Protein AF-A0A9P9GZ30-F1 (afdb_monomer_lite)

Structure (mmCIF, N/CA/C/O backbone):
data_AF-A0A9P9GZ30-F1
#
_entry.id   AF-A0A9P9GZ30-F1
#
loop_
_atom_site.group_PDB
_atom_site.id
_atom_site.type_symbol
_atom_site.label_atom_id
_atom_site.label_alt_id
_atom_site.label_comp_id
_atom_site.label_asym_id
_atom_site.label_entity_id
_atom_site.label_seq_id
_atom_site.pdbx_PDB_ins_code
_atom_site.Cartn_x
_atom_site.Cartn_y
_atom_site.Cartn_z
_atom_site.occupancy
_atom_site.B_iso_or_equiv
_atom_site.auth_seq_id
_atom_site.auth_comp_id
_atom_site.auth_asym_id
_atom_site.auth_atom_id
_atom_site.pdbx_PDB_model_num
ATOM 1 N N . MET A 1 1 ? 11.697 1.232 4.725 1.00 67.31 1 MET A N 1
ATOM 2 C CA . MET A 1 1 ? 11.042 0.374 5.735 1.00 67.31 1 MET A CA 1
ATOM 3 C C . MET A 1 1 ? 9.555 0.436 5.457 1.00 67.31 1 MET A C 1
ATOM 5 O O . MET A 1 1 ? 9.107 1.515 5.098 1.00 67.31 1 MET A O 1
ATOM 9 N N . VAL A 1 2 ? 8.865 -0.697 5.519 1.00 72.12 2 VAL A N 1
ATOM 10 C CA . VAL A 1 2 ? 7.406 -0.825 5.415 1.00 72.12 2 VAL A CA 1
ATOM 11 C C . VAL A 1 2 ? 6.981 -1.711 6.578 1.00 72.12 2 VAL A C 1
ATOM 13 O O . VAL A 1 2 ? 7.709 -2.663 6.868 1.00 72.12 2 VAL A O 1
ATOM 16 N N . ASP A 1 3 ? 5.887 -1.383 7.259 1.00 83.50 3 ASP A N 1
ATOM 17 C CA . ASP A 1 3 ? 5.441 -2.178 8.408 1.00 83.50 3 ASP A CA 1
ATOM 18 C C . ASP A 1 3 ? 4.735 -3.442 7.920 1.00 83.50 3 ASP A C 1
ATOM 20 O O . ASP A 1 3 ? 5.185 -4.555 8.191 1.00 83.50 3 ASP A O 1
ATOM 24 N N . TYR A 1 4 ? 3.671 -3.269 7.131 1.00 88.38 4 TYR A N 1
ATOM 25 C CA . TYR A 1 4 ? 2.949 -4.369 6.501 1.00 88.38 4 TYR A CA 1
ATOM 26 C C . TYR A 1 4 ? 2.600 -4.032 5.050 1.00 88.38 4 TYR A C 1
ATOM 28 O O . TYR A 1 4 ? 2.375 -2.876 4.687 1.00 88.38 4 TYR A O 1
ATOM 36 N N . ALA A 1 5 ? 2.548 -5.066 4.216 1.00 90.00 5 ALA A N 1
ATOM 37 C CA . ALA A 1 5 ? 2.146 -4.971 2.822 1.00 90.00 5 ALA A CA 1
ATOM 38 C C . ALA A 1 5 ? 1.338 -6.211 2.430 1.00 90.00 5 ALA A C 1
ATOM 40 O O . ALA A 1 5 ? 1.686 -7.325 2.826 1.00 90.00 5 ALA A O 1
ATOM 41 N N . LEU A 1 6 ? 0.279 -6.019 1.641 1.00 91.88 6 LEU A N 1
ATOM 42 C CA . LEU A 1 6 ? -0.331 -7.103 0.869 1.00 91.88 6 LEU A CA 1
ATOM 43 C C . LEU A 1 6 ? 0.265 -7.048 -0.532 1.00 91.88 6 LEU A C 1
ATOM 45 O O . LEU A 1 6 ? 0.257 -5.988 -1.160 1.00 91.88 6 LEU A O 1
ATOM 49 N N . LEU A 1 7 ? 0.821 -8.161 -0.992 1.00 92.00 7 LEU A N 1
ATOM 50 C CA . LEU A 1 7 ? 1.548 -8.237 -2.254 1.00 92.00 7 LEU A CA 1
ATOM 51 C C . LEU A 1 7 ? 0.630 -8.769 -3.345 1.00 92.00 7 LEU A C 1
ATOM 53 O O . LEU A 1 7 ? -0.178 -9.665 -3.099 1.00 92.00 7 LEU A O 1
ATOM 57 N N . LEU A 1 8 ? 0.747 -8.195 -4.539 1.00 89.50 8 LEU A N 1
ATOM 58 C CA . LEU A 1 8 ? 0.092 -8.734 -5.721 1.00 89.50 8 LEU A CA 1
ATOM 59 C C . LEU A 1 8 ? 0.819 -10.012 -6.125 1.00 89.50 8 LEU A C 1
ATOM 61 O O . LEU A 1 8 ? 2.050 -10.034 -6.172 1.00 89.50 8 LEU A O 1
ATOM 65 N N . GLN A 1 9 ? 0.059 -11.055 -6.445 1.00 88.06 9 GLN A N 1
ATOM 66 C CA . GLN A 1 9 ? 0.608 -12.306 -6.949 1.00 88.06 9 GLN A CA 1
ATOM 67 C C . GLN A 1 9 ? 0.495 -12.319 -8.480 1.00 88.06 9 GLN A C 1
ATOM 69 O O . GLN A 1 9 ? -0.557 -12.683 -9.007 1.00 88.06 9 GLN A O 1
ATOM 74 N N . PRO A 1 10 ? 1.542 -11.903 -9.218 1.00 88.56 10 PRO A N 1
ATOM 75 C CA . PRO A 1 10 ? 1.483 -11.867 -10.670 1.00 88.56 10 PRO A CA 1
ATOM 76 C C . PRO A 1 10 ? 1.374 -13.278 -11.255 1.00 88.56 10 PRO A C 1
ATOM 78 O O . PRO A 1 10 ? 1.928 -14.243 -10.718 1.00 88.56 10 PRO A O 1
ATOM 81 N N . ASP A 1 11 ? 0.714 -13.388 -12.408 1.00 92.38 11 ASP A N 1
ATOM 82 C CA . ASP A 1 11 ? 0.849 -14.579 -13.240 1.00 92.38 11 ASP A CA 1
ATOM 83 C C . ASP A 1 11 ? 2.294 -14.739 -13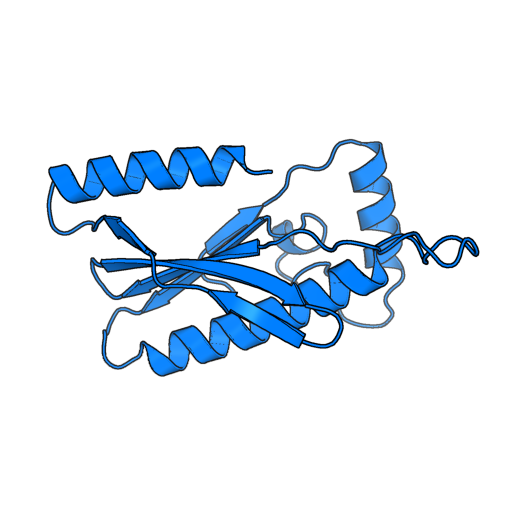.747 1.00 92.38 11 ASP A C 1
ATOM 85 O O . ASP A 1 11 ? 3.161 -13.878 -13.565 1.00 92.38 11 ASP A O 1
ATOM 89 N N . ARG A 1 12 ? 2.575 -15.876 -14.387 1.00 94.06 12 ARG A N 1
ATOM 90 C CA . ARG A 1 12 ? 3.932 -16.217 -14.822 1.00 94.06 12 ARG A CA 1
ATOM 91 C C . ARG A 1 12 ? 4.527 -15.183 -15.782 1.00 94.06 12 ARG A C 1
ATOM 93 O O . ARG A 1 12 ? 5.710 -14.866 -15.661 1.00 94.06 12 ARG A O 1
ATOM 100 N N . ASP A 1 13 ? 3.739 -14.683 -16.725 1.00 94.12 13 ASP A N 1
ATOM 101 C CA . ASP A 1 13 ? 4.236 -13.784 -17.766 1.00 94.12 13 ASP A CA 1
ATOM 102 C C . ASP A 1 13 ? 4.502 -12.393 -17.182 1.00 94.12 13 ASP A C 1
ATOM 104 O O . ASP A 1 13 ? 5.548 -11.784 -17.443 1.00 94.12 13 ASP A O 1
ATOM 108 N N . LEU A 1 14 ? 3.604 -11.919 -16.316 1.00 90.75 14 LEU A N 1
ATOM 109 C CA . LEU A 1 14 ? 3.779 -10.679 -15.575 1.00 90.75 14 LEU A CA 1
ATOM 110 C C . LEU A 1 14 ? 4.974 -10.760 -14.615 1.00 90.75 14 LEU A C 1
ATOM 112 O O . LEU A 1 14 ? 5.767 -9.820 -14.563 1.00 90.75 14 LEU A O 1
ATOM 116 N N . ALA A 1 15 ? 5.165 -11.887 -13.925 1.00 93.81 15 ALA A N 1
ATOM 117 C CA . ALA A 1 15 ? 6.305 -12.107 -13.034 1.00 93.81 15 ALA A CA 1
ATOM 118 C C . ALA A 1 15 ? 7.645 -12.018 -13.784 1.00 93.81 15 ALA A C 1
ATOM 120 O O . ALA A 1 15 ? 8.572 -11.356 -13.317 1.00 93.81 15 ALA A O 1
ATOM 121 N N . ILE A 1 16 ? 7.739 -12.620 -14.977 1.00 95.31 16 ILE A N 1
ATOM 122 C CA . ILE A 1 16 ? 8.939 -12.532 -15.828 1.00 95.31 16 ILE A CA 1
ATOM 123 C C . ILE A 1 16 ? 9.194 -11.081 -16.252 1.00 95.31 16 ILE A C 1
ATOM 125 O O . ILE A 1 16 ? 10.332 -10.610 -16.200 1.00 95.31 16 ILE A O 1
ATOM 129 N N . ARG A 1 17 ? 8.146 -10.344 -16.645 1.00 94.81 17 ARG A N 1
ATOM 130 C CA . ARG A 1 17 ? 8.278 -8.921 -16.996 1.00 94.81 17 ARG A CA 1
ATOM 131 C C . ARG A 1 17 ? 8.759 -8.082 -15.815 1.00 94.81 17 ARG A C 1
ATOM 133 O O . ARG A 1 17 ? 9.627 -7.233 -16.010 1.00 94.81 17 ARG A O 1
ATOM 140 N N . ILE A 1 18 ? 8.217 -8.311 -14.618 1.00 94.00 18 ILE A N 1
ATOM 141 C CA . ILE A 1 18 ? 8.631 -7.600 -13.403 1.00 94.00 18 ILE A CA 1
ATOM 142 C C . ILE A 1 18 ? 10.092 -7.912 -13.079 1.00 94.00 18 ILE A C 1
ATOM 144 O O . ILE A 1 18 ? 10.855 -6.980 -12.842 1.00 94.00 18 ILE A O 1
ATOM 148 N N . ALA A 1 19 ? 10.505 -9.181 -13.134 1.00 94.88 19 ALA A N 1
ATOM 149 C CA . ALA A 1 19 ? 11.896 -9.572 -12.909 1.00 94.88 19 ALA A CA 1
ATOM 150 C C . ALA A 1 19 ? 12.852 -8.855 -13.871 1.00 94.88 19 ALA A C 1
ATOM 152 O O . ALA A 1 19 ? 13.753 -8.153 -13.422 1.00 94.88 19 ALA A O 1
ATOM 153 N N . ASN A 1 20 ? 12.583 -8.913 -15.180 1.00 95.31 20 ASN A N 1
ATOM 154 C CA . ASN A 1 20 ? 13.404 -8.231 -16.186 1.00 95.31 20 ASN A CA 1
ATOM 155 C C . ASN A 1 20 ? 13.482 -6.713 -15.955 1.00 95.31 20 ASN A C 1
ATOM 157 O O . ASN A 1 20 ? 14.544 -6.112 -16.114 1.00 95.31 20 ASN A O 1
ATOM 161 N N . PHE A 1 21 ? 12.365 -6.086 -15.575 1.00 94.44 21 PHE A N 1
ATOM 162 C CA . PHE A 1 21 ? 12.324 -4.661 -15.248 1.00 94.44 21 PHE A CA 1
ATOM 163 C C . PHE A 1 21 ? 13.168 -4.331 -14.011 1.00 94.44 21 PHE A C 1
ATOM 165 O O . PHE A 1 21 ? 13.949 -3.382 -14.033 1.00 94.44 21 PHE A O 1
ATOM 172 N N . VAL A 1 22 ? 13.023 -5.113 -12.938 1.00 94.94 22 VAL A N 1
ATOM 173 C CA . VAL A 1 22 ? 13.731 -4.908 -11.667 1.00 94.94 22 VAL A CA 1
ATOM 174 C C . VAL A 1 22 ? 15.235 -5.165 -11.810 1.00 94.94 22 VAL A C 1
ATOM 176 O O . VAL A 1 22 ? 16.041 -4.397 -11.279 1.00 94.94 22 VAL A O 1
ATOM 179 N N . ASP A 1 23 ? 15.621 -6.197 -12.556 1.00 95.19 23 ASP A N 1
ATOM 180 C CA . ASP A 1 23 ? 17.021 -6.561 -12.791 1.00 95.19 23 ASP A CA 1
ATOM 181 C C . ASP A 1 23 ? 17.759 -5.566 -13.693 1.00 95.19 23 ASP A C 1
ATOM 183 O O . ASP A 1 23 ? 18.984 -5.455 -13.612 1.00 95.19 23 ASP A O 1
ATOM 187 N N . GLY A 1 24 ? 17.023 -4.803 -14.507 1.00 93.25 24 GLY A N 1
ATOM 188 C CA . GLY A 1 24 ? 17.567 -3.760 -15.376 1.00 93.25 24 GLY A CA 1
ATOM 189 C C . GLY A 1 24 ? 18.016 -2.482 -14.658 1.00 93.25 24 GLY A C 1
ATOM 190 O O . GLY A 1 24 ? 18.550 -1.587 -15.309 1.00 93.25 24 GLY A O 1
ATOM 191 N N . PHE A 1 25 ? 17.804 -2.350 -13.343 1.00 90.19 25 PHE A N 1
ATOM 192 C CA . PHE A 1 25 ? 18.259 -1.177 -12.592 1.00 90.19 25 PHE A CA 1
ATOM 193 C C . PHE A 1 25 ? 19.726 -1.295 -12.151 1.00 90.19 25 PHE A C 1
ATOM 195 O O . PHE A 1 25 ? 20.116 -2.252 -11.480 1.00 90.19 25 PHE A O 1
ATOM 202 N N . ASP A 1 26 ? 20.500 -0.236 -12.413 1.00 88.38 26 ASP A N 1
ATOM 203 C CA . ASP A 1 26 ? 21.851 -0.043 -11.856 1.00 88.38 26 ASP A CA 1
ATOM 204 C C . ASP A 1 26 ? 21.830 0.282 -10.348 1.00 88.38 26 ASP A C 1
ATOM 206 O O . ASP A 1 26 ? 22.811 0.083 -9.634 1.00 88.38 26 ASP A O 1
ATOM 210 N N . GLY A 1 27 ? 20.701 0.812 -9.864 1.00 85.81 27 GLY A N 1
ATOM 211 C CA . GLY A 1 27 ? 20.457 1.159 -8.464 1.00 85.81 27 GLY A CA 1
ATOM 212 C C . GLY A 1 27 ? 19.731 0.056 -7.679 1.00 85.81 27 GLY A C 1
ATOM 213 O O . GLY A 1 27 ? 19.858 -1.127 -7.992 1.00 85.81 27 GLY A O 1
ATOM 214 N N . PRO A 1 28 ? 18.936 0.414 -6.650 1.00 87.44 28 PRO A N 1
ATOM 215 C CA . PRO A 1 28 ? 18.158 -0.559 -5.889 1.00 87.44 28 PRO A CA 1
ATOM 216 C C . PRO A 1 28 ? 17.232 -1.381 -6.795 1.00 87.44 28 PRO A C 1
ATOM 218 O O . PRO A 1 28 ? 16.308 -0.837 -7.415 1.00 87.44 28 PRO A O 1
ATOM 221 N N . ARG A 1 29 ? 17.480 -2.695 -6.830 1.00 93.44 29 ARG A N 1
ATOM 222 C CA . ARG A 1 29 ? 16.694 -3.696 -7.560 1.00 93.44 29 ARG A CA 1
ATOM 223 C C . ARG A 1 29 ? 15.466 -4.086 -6.754 1.00 93.44 29 ARG A C 1
ATOM 225 O O . ARG A 1 29 ? 15.435 -5.106 -6.073 1.00 93.44 29 ARG A O 1
ATOM 232 N N . SER A 1 30 ? 14.481 -3.200 -6.779 1.00 92.62 30 SER A N 1
ATOM 233 C CA . SER A 1 30 ? 13.175 -3.442 -6.187 1.00 92.62 30 SER A CA 1
ATOM 234 C C . SER A 1 30 ? 12.092 -2.695 -6.948 1.00 92.62 30 SER A C 1
ATOM 236 O O . SER A 1 30 ? 12.281 -1.535 -7.338 1.00 92.62 30 SER A O 1
ATOM 238 N N . PHE A 1 31 ? 10.954 -3.361 -7.130 1.00 91.75 31 PHE A N 1
ATOM 239 C CA . PHE A 1 31 ? 9.726 -2.752 -7.618 1.00 91.75 31 PHE A CA 1
ATOM 240 C C . PHE A 1 31 ? 9.113 -1.804 -6.581 1.00 91.75 31 PHE A C 1
ATOM 242 O O . PHE A 1 31 ? 8.488 -0.812 -6.937 1.00 91.75 31 PHE A O 1
ATOM 249 N N . ASN A 1 32 ? 9.310 -2.086 -5.295 1.00 90.88 32 ASN A N 1
ATOM 250 C CA . ASN A 1 32 ? 8.761 -1.303 -4.195 1.00 90.88 32 ASN A CA 1
ATOM 251 C C . ASN A 1 32 ? 9.805 -0.323 -3.619 1.00 90.88 32 ASN A C 1
ATOM 253 O O . ASN A 1 32 ? 10.948 -0.219 -4.067 1.00 90.88 32 ASN A O 1
ATOM 257 N N . GLN A 1 33 ? 9.429 0.384 -2.555 1.00 85.75 33 GLN A N 1
ATOM 258 C CA . GLN A 1 33 ? 10.274 1.314 -1.795 1.00 85.75 33 GLN A CA 1
ATOM 259 C C . GLN A 1 33 ? 11.293 0.634 -0.852 1.00 85.75 33 GLN A C 1
ATOM 261 O O . GLN A 1 33 ? 11.906 1.295 -0.011 1.00 85.75 33 GLN A O 1
ATOM 266 N N . SER A 1 34 ? 11.443 -0.692 -0.924 1.00 88.31 34 SER A N 1
ATOM 267 C CA . SER A 1 34 ? 12.252 -1.497 -0.001 1.00 88.31 34 SER A CA 1
ATOM 268 C C . SER A 1 34 ? 13.006 -2.598 -0.740 1.00 88.31 34 SER A C 1
ATOM 270 O O . SER A 1 34 ? 12.438 -3.248 -1.608 1.00 88.31 34 SER A O 1
ATOM 272 N N . ILE A 1 35 ? 14.258 -2.852 -0.351 1.00 88.69 35 ILE A N 1
ATOM 273 C CA . ILE A 1 35 ? 15.091 -3.959 -0.864 1.00 88.69 35 ILE A CA 1
ATOM 274 C C . ILE A 1 35 ? 14.958 -5.245 -0.031 1.00 88.69 35 ILE A C 1
ATOM 276 O O . ILE A 1 35 ? 15.797 -6.140 -0.106 1.00 88.69 35 ILE A O 1
ATOM 280 N N . HIS A 1 36 ? 13.942 -5.3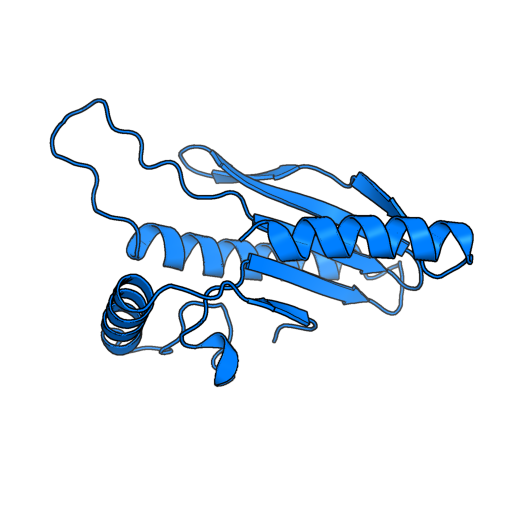23 0.829 1.00 87.56 36 HIS A N 1
ATOM 281 C CA . HIS A 1 36 ? 13.626 -6.559 1.533 1.00 87.56 36 HIS A CA 1
ATOM 282 C C . HIS A 1 36 ? 13.187 -7.612 0.509 1.00 87.56 36 HIS A C 1
ATOM 284 O O . HIS A 1 36 ? 12.257 -7.351 -0.243 1.00 87.56 36 HIS A O 1
ATOM 290 N N . GLY A 1 37 ? 13.846 -8.776 0.489 1.00 86.94 37 GLY A N 1
ATOM 291 C CA . GLY A 1 37 ? 13.745 -9.776 -0.587 1.00 86.94 37 GLY A CA 1
ATOM 292 C C . GLY A 1 37 ? 12.333 -10.031 -1.142 1.00 86.94 37 GLY A C 1
ATOM 293 O O . GLY A 1 37 ? 12.152 -9.866 -2.348 1.00 86.94 37 GLY A O 1
ATOM 294 N N . PRO A 1 38 ? 11.329 -10.355 -0.301 1.00 83.12 38 PRO A N 1
ATOM 295 C CA . PRO A 1 38 ? 9.941 -10.554 -0.737 1.00 83.12 38 PRO A CA 1
ATOM 296 C C . PRO A 1 38 ? 9.339 -9.373 -1.515 1.00 83.12 38 PRO A C 1
ATOM 298 O O . PRO A 1 38 ? 8.545 -9.560 -2.423 1.00 83.12 38 PRO A O 1
ATOM 301 N N . LEU A 1 39 ? 9.757 -8.145 -1.208 1.00 88.06 39 LEU A N 1
ATOM 302 C CA . LEU A 1 39 ? 9.249 -6.919 -1.825 1.00 88.06 39 LEU A CA 1
ATOM 303 C C . LEU A 1 39 ? 10.026 -6.509 -3.078 1.00 88.06 39 LEU A C 1
ATOM 305 O O . LEU A 1 39 ? 9.695 -5.494 -3.686 1.00 88.06 39 LEU A O 1
ATOM 309 N N . CYS A 1 40 ? 11.083 -7.220 -3.466 1.00 91.75 40 CYS A N 1
ATOM 310 C CA . CYS A 1 40 ? 11.866 -6.803 -4.627 1.00 91.75 40 CYS A CA 1
ATOM 311 C C . CYS A 1 40 ? 11.111 -7.039 -5.940 1.00 91.75 40 CYS A C 1
ATOM 313 O O . CYS A 1 40 ? 11.139 -6.174 -6.813 1.00 91.75 40 CYS A O 1
ATOM 315 N N . TYR A 1 41 ? 10.419 -8.173 -6.062 1.00 92.50 41 TYR A N 1
ATOM 316 C CA . TYR A 1 41 ? 9.804 -8.626 -7.317 1.00 92.50 41 TYR A CA 1
ATOM 317 C C . TYR A 1 41 ? 8.280 -8.755 -7.257 1.00 92.50 41 TYR A C 1
ATOM 319 O O . TYR A 1 41 ? 7.657 -8.986 -8.287 1.00 92.50 41 TYR A O 1
ATOM 327 N N . GLU A 1 42 ? 7.674 -8.595 -6.081 1.00 90.81 42 GLU A N 1
ATOM 328 C CA . GLU A 1 42 ? 6.223 -8.655 -5.901 1.00 90.81 42 GLU A CA 1
ATOM 329 C C . GLU A 1 42 ? 5.694 -7.239 -5.638 1.00 90.81 42 GLU A C 1
ATOM 331 O O . GLU A 1 42 ? 5.929 -6.689 -4.557 1.00 90.81 42 GLU A O 1
ATOM 336 N N . PRO A 1 43 ? 5.032 -6.589 -6.612 1.00 91.12 43 PRO A N 1
ATOM 337 C CA . PRO A 1 43 ? 4.468 -5.260 -6.424 1.00 91.12 43 PRO A CA 1
ATOM 338 C C . PRO A 1 43 ? 3.503 -5.223 -5.240 1.00 91.12 43 PRO A C 1
ATOM 340 O O . PRO A 1 43 ? 2.643 -6.089 -5.093 1.00 91.12 43 PRO A O 1
ATOM 343 N N . THR A 1 44 ? 3.616 -4.197 -4.399 1.00 92.69 44 THR A N 1
ATOM 344 C CA . THR A 1 44 ? 2.676 -4.024 -3.287 1.00 92.69 44 THR A CA 1
ATOM 345 C C . THR A 1 44 ? 1.297 -3.656 -3.829 1.00 92.69 44 THR A C 1
ATOM 347 O O . THR A 1 44 ? 1.189 -2.720 -4.614 1.00 92.69 44 THR A O 1
ATOM 350 N N . GLY A 1 45 ? 0.259 -4.374 -3.400 1.00 92.38 45 GLY A N 1
ATOM 351 C CA . GLY A 1 45 ? -1.145 -4.089 -3.705 1.00 92.38 45 GLY A CA 1
ATOM 352 C C . GLY A 1 45 ? -1.864 -3.315 -2.600 1.00 92.38 45 GLY A C 1
ATOM 353 O O . GLY A 1 45 ? -2.808 -2.590 -2.887 1.00 92.38 45 GLY A O 1
ATOM 354 N N . VAL A 1 46 ? -1.410 -3.420 -1.345 1.00 94.19 46 VAL A N 1
ATOM 355 C CA . VAL A 1 46 ? -1.880 -2.580 -0.228 1.00 94.19 46 VAL A CA 1
ATOM 356 C C . VAL A 1 46 ? -0.707 -2.224 0.671 1.00 94.19 46 VAL A C 1
ATOM 358 O O . VAL A 1 46 ? 0.003 -3.114 1.140 1.00 94.19 46 VAL A O 1
ATOM 361 N N . LEU A 1 47 ? -0.525 -0.933 0.943 1.00 93.81 47 LEU A N 1
ATOM 362 C CA . LEU A 1 47 ? 0.466 -0.435 1.903 1.00 93.81 47 LEU A CA 1
ATOM 363 C C . LEU A 1 47 ? -0.182 -0.245 3.274 1.00 93.81 47 LEU A C 1
ATOM 365 O O . LEU A 1 47 ? -1.287 0.286 3.350 1.00 93.81 47 LEU A O 1
ATOM 369 N N . ALA A 1 48 ? 0.507 -0.613 4.353 1.00 94.75 48 ALA A N 1
ATOM 370 C CA . ALA A 1 48 ? 0.038 -0.368 5.712 1.00 94.75 48 ALA A CA 1
ATOM 371 C C . ALA A 1 48 ? 1.154 0.207 6.594 1.00 94.75 48 ALA A C 1
ATOM 373 O O . ALA A 1 48 ? 2.214 -0.399 6.755 1.00 94.75 48 ALA A O 1
ATOM 374 N N . GLU A 1 49 ? 0.888 1.379 7.168 1.00 95.62 49 GLU A N 1
ATOM 375 C CA . GLU A 1 49 ? 1.736 2.048 8.162 1.00 95.62 49 GLU A CA 1
ATOM 376 C C . GLU A 1 49 ? 1.056 1.981 9.529 1.00 95.62 49 GLU A C 1
ATOM 378 O O . GLU A 1 49 ? -0.154 2.214 9.640 1.00 95.62 49 GLU A O 1
ATOM 383 N N . THR A 1 50 ? 1.829 1.701 10.578 1.00 95.12 50 THR A N 1
ATOM 384 C CA . THR A 1 50 ? 1.307 1.583 11.940 1.00 95.12 50 THR A CA 1
ATOM 385 C C . THR A 1 50 ? 1.947 2.603 12.877 1.00 95.12 50 THR A C 1
ATOM 387 O O . THR A 1 50 ? 3.158 2.820 12.884 1.00 95.12 50 THR A O 1
ATOM 390 N N . LYS A 1 51 ? 1.136 3.243 13.722 1.00 94.75 51 LYS A N 1
ATOM 391 C CA . LYS A 1 51 ? 1.611 4.108 14.806 1.00 94.75 51 LYS A CA 1
ATOM 392 C C . LYS A 1 51 ? 0.961 3.715 16.118 1.00 94.75 51 LYS A C 1
ATOM 394 O O . LYS A 1 51 ? -0.256 3.624 16.235 1.00 94.75 51 LYS A O 1
ATOM 399 N N . VAL A 1 52 ? 1.804 3.580 17.135 1.00 91.69 52 VAL A N 1
ATOM 400 C CA . VAL A 1 52 ? 1.398 3.318 18.525 1.00 91.69 52 VAL A CA 1
ATOM 401 C C . VAL A 1 52 ? 0.926 4.573 19.270 1.00 91.69 52 VAL A C 1
ATOM 403 O O . VAL A 1 52 ? 0.519 4.484 20.421 1.00 91.69 52 VAL A O 1
ATOM 406 N N . ASP A 1 53 ? 1.017 5.747 18.641 1.00 92.81 53 ASP A N 1
ATOM 407 C CA . ASP A 1 53 ? 0.566 7.021 19.201 1.00 92.81 53 ASP A CA 1
ATOM 408 C C . ASP A 1 53 ? -0.171 7.818 18.122 1.00 92.81 53 ASP A C 1
ATOM 410 O O . ASP A 1 53 ? 0.388 8.134 17.066 1.00 92.81 53 ASP A O 1
ATOM 414 N N . ILE A 1 54 ? -1.418 8.187 18.413 1.00 91.06 54 ILE A N 1
ATOM 415 C CA . ILE A 1 54 ? -2.270 8.996 17.538 1.00 91.06 54 ILE A CA 1
ATOM 416 C C . ILE A 1 54 ? -1.631 10.342 17.168 1.00 91.06 54 ILE A C 1
ATOM 418 O O . ILE A 1 54 ? -1.864 10.865 16.076 1.00 91.06 54 ILE A O 1
ATOM 422 N N . ARG A 1 55 ? -0.760 10.891 18.027 1.00 94.50 55 ARG A N 1
ATOM 423 C CA . ARG A 1 55 ? -0.019 12.136 17.761 1.00 94.50 55 ARG A CA 1
ATOM 424 C C . ARG A 1 55 ? 0.947 12.001 16.582 1.00 94.50 55 ARG A C 1
ATOM 426 O O . ARG A 1 55 ? 1.300 13.005 15.971 1.00 94.50 55 ARG A O 1
ATOM 433 N N . ARG A 1 56 ? 1.330 10.773 16.213 1.00 94.50 56 ARG A N 1
ATOM 434 C CA . ARG A 1 56 ? 2.212 10.473 15.072 1.00 94.50 56 ARG A CA 1
ATOM 435 C C . ARG A 1 56 ? 1.454 10.260 13.760 1.00 94.50 56 ARG A C 1
ATOM 437 O O . ARG A 1 56 ? 2.066 9.888 12.763 1.00 94.50 56 ARG A O 1
ATOM 444 N N . ARG A 1 57 ? 0.146 10.548 13.713 1.00 94.69 57 ARG A N 1
ATOM 445 C CA . ARG A 1 57 ? -0.664 10.484 12.483 1.00 94.69 57 ARG A CA 1
ATOM 446 C C . ARG A 1 57 ? -0.027 11.249 11.318 1.00 94.69 57 ARG A C 1
ATOM 448 O O . ARG A 1 57 ? 0.028 10.724 10.212 1.00 94.69 57 ARG A O 1
ATOM 455 N N . ALA A 1 58 ? 0.457 12.472 11.552 1.00 95.00 58 ALA A N 1
ATOM 456 C CA . ALA A 1 58 ? 1.068 13.291 10.500 1.00 95.00 58 ALA A CA 1
ATOM 457 C C . ALA A 1 58 ? 2.353 12.657 9.940 1.00 95.00 58 ALA A C 1
ATOM 459 O O . ALA A 1 58 ? 2.559 12.643 8.730 1.00 95.00 58 ALA A O 1
ATOM 460 N N . GLU A 1 59 ? 3.180 12.079 10.814 1.00 95.31 59 GLU A N 1
ATOM 461 C CA . GLU A 1 59 ? 4.374 11.324 10.422 1.00 95.31 59 GLU A CA 1
ATOM 462 C C . GLU A 1 59 ? 4.001 10.093 9.585 1.00 95.31 59 GLU A C 1
ATOM 464 O O . GLU A 1 59 ? 4.585 9.885 8.525 1.00 95.31 59 GLU A O 1
ATOM 469 N N . GLY A 1 60 ? 2.991 9.327 10.017 1.00 93.94 60 GLY A N 1
ATOM 470 C CA . GLY A 1 60 ? 2.512 8.158 9.275 1.00 93.94 60 GLY A CA 1
ATOM 471 C C . GLY A 1 60 ? 2.002 8.524 7.880 1.00 93.94 60 GLY A C 1
ATOM 472 O O . GLY A 1 60 ? 2.385 7.898 6.896 1.00 93.94 60 GLY A O 1
ATOM 473 N N . LYS A 1 61 ? 1.226 9.610 7.755 1.00 95.06 61 LYS A N 1
ATOM 474 C CA . LYS A 1 61 ? 0.802 10.136 6.444 1.00 95.06 61 LYS A CA 1
ATOM 475 C C . LYS A 1 61 ? 1.985 10.545 5.565 1.00 95.06 61 LYS A C 1
ATOM 477 O O . LYS A 1 61 ? 1.983 10.245 4.374 1.00 95.06 61 LYS A O 1
ATOM 482 N N . ALA A 1 62 ? 2.996 11.201 6.134 1.00 94.56 62 ALA A N 1
ATOM 483 C CA . ALA A 1 62 ? 4.190 11.591 5.388 1.00 94.56 62 ALA A CA 1
ATOM 484 C C . ALA A 1 62 ? 4.966 10.366 4.871 1.00 94.56 62 ALA A C 1
ATOM 486 O O . ALA A 1 62 ? 5.391 10.349 3.716 1.00 94.56 62 ALA A O 1
ATOM 487 N N . GLN A 1 63 ? 5.108 9.319 5.688 1.00 93.94 63 GLN A N 1
ATOM 488 C CA . GLN A 1 63 ? 5.761 8.070 5.282 1.00 93.94 63 GLN A CA 1
ATOM 489 C C . GLN A 1 63 ? 4.985 7.339 4.186 1.00 93.94 63 GLN A C 1
ATOM 491 O O . GLN A 1 63 ? 5.585 6.961 3.180 1.00 93.94 63 GLN A O 1
ATOM 496 N N . LEU A 1 64 ? 3.660 7.231 4.322 1.00 93.81 64 LEU A N 1
ATOM 497 C CA . LEU A 1 64 ? 2.794 6.691 3.273 1.00 93.81 64 LEU A CA 1
ATOM 498 C C . LEU A 1 64 ? 2.931 7.474 1.961 1.00 93.81 64 LEU A C 1
ATOM 500 O O . LEU A 1 64 ? 3.018 6.864 0.900 1.00 93.81 64 LEU A O 1
ATOM 504 N N . GLY A 1 65 ? 3.028 8.806 2.022 1.00 93.25 65 GLY A N 1
ATOM 505 C CA . GLY A 1 65 ? 3.275 9.647 0.847 1.00 93.25 65 GLY A CA 1
ATOM 506 C C . GLY A 1 65 ? 4.594 9.318 0.140 1.00 93.25 65 GLY A C 1
ATOM 507 O O . GLY A 1 65 ? 4.622 9.187 -1.083 1.00 93.25 65 GLY A O 1
ATOM 508 N N . VAL A 1 66 ? 5.678 9.104 0.894 1.00 92.31 66 VAL A N 1
ATOM 509 C CA . VAL A 1 66 ? 6.971 8.672 0.329 1.00 92.31 66 VAL A CA 1
ATOM 510 C C . VAL A 1 66 ? 6.851 7.300 -0.338 1.00 92.31 66 VAL A C 1
ATOM 512 O O . VAL A 1 66 ? 7.404 7.087 -1.418 1.00 92.31 66 VAL A O 1
ATOM 515 N N . TRP A 1 67 ? 6.134 6.363 0.286 1.00 93.12 67 TRP A N 1
ATOM 516 C CA . TRP A 1 67 ? 5.951 5.019 -0.264 1.00 93.12 67 TRP A CA 1
ATOM 517 C C . TRP A 1 67 ? 5.109 5.033 -1.536 1.00 93.12 67 TRP A C 1
ATOM 519 O O . TRP A 1 67 ? 5.485 4.391 -2.512 1.00 93.12 67 TRP A O 1
ATOM 529 N N . LEU A 1 68 ? 4.027 5.812 -1.547 1.00 93.31 68 LEU A N 1
ATOM 530 C CA . LEU A 1 68 ? 3.185 6.022 -2.719 1.00 93.31 68 LEU A CA 1
ATOM 531 C C . LEU A 1 68 ? 3.972 6.633 -3.874 1.00 93.31 68 LEU A C 1
ATOM 533 O O . LEU A 1 68 ? 3.924 6.102 -4.979 1.00 93.31 68 LEU A O 1
ATOM 537 N N . ALA A 1 69 ? 4.744 7.693 -3.624 1.00 91.69 69 ALA A N 1
ATOM 538 C CA . ALA A 1 69 ? 5.561 8.327 -4.657 1.00 91.69 69 ALA A CA 1
ATOM 539 C C . ALA A 1 69 ? 6.580 7.347 -5.265 1.00 91.69 69 ALA A C 1
ATOM 541 O O . ALA A 1 69 ? 6.758 7.300 -6.483 1.00 91.69 69 ALA A O 1
ATOM 542 N N . ALA A 1 70 ? 7.227 6.531 -4.427 1.00 90.75 70 ALA A N 1
ATOM 543 C CA . ALA A 1 70 ? 8.157 5.507 -4.889 1.00 90.75 70 ALA A CA 1
ATOM 544 C C . ALA A 1 70 ? 7.453 4.412 -5.707 1.00 90.75 70 ALA A C 1
ATOM 546 O O . ALA A 1 70 ? 7.961 4.024 -6.759 1.00 90.75 70 ALA A O 1
ATOM 547 N N . TRP A 1 71 ? 6.293 3.937 -5.246 1.00 92.19 71 TRP A N 1
ATOM 548 C CA . TRP A 1 71 ? 5.519 2.898 -5.922 1.00 92.19 71 TRP A CA 1
ATOM 549 C C . TRP A 1 71 ? 4.982 3.382 -7.273 1.00 92.19 71 TRP A C 1
ATOM 551 O O . TRP A 1 71 ? 5.276 2.763 -8.294 1.00 92.19 71 TRP A O 1
ATOM 561 N N . TYR A 1 72 ? 4.308 4.536 -7.318 1.00 91.50 72 TYR A N 1
ATOM 562 C CA . TYR A 1 72 ? 3.823 5.124 -8.571 1.00 91.50 72 TYR A CA 1
ATOM 563 C C . TYR A 1 72 ? 4.972 5.392 -9.541 1.00 91.50 72 TYR A C 1
ATOM 565 O O . TYR A 1 72 ? 4.897 4.993 -10.697 1.00 91.50 72 TYR A O 1
ATOM 573 N N . GLY A 1 73 ? 6.099 5.930 -9.064 1.00 90.19 73 GLY A N 1
ATOM 574 C CA . GLY A 1 73 ? 7.279 6.142 -9.905 1.00 90.19 73 GLY A CA 1
ATOM 575 C C . GLY A 1 73 ? 7.848 4.860 -10.534 1.00 90.19 73 GLY A C 1
ATOM 576 O O . GLY A 1 73 ? 8.508 4.928 -11.576 1.00 90.19 73 GLY A O 1
ATOM 577 N N . ARG A 1 74 ? 7.612 3.689 -9.930 1.00 90.62 74 ARG A N 1
ATOM 578 C CA . ARG A 1 74 ? 7.984 2.377 -10.486 1.00 90.62 74 ARG A CA 1
ATOM 579 C C . ARG A 1 74 ? 6.916 1.854 -11.437 1.00 90.62 74 ARG A C 1
ATOM 581 O O . ARG A 1 74 ? 7.266 1.431 -12.536 1.00 90.62 74 ARG A O 1
ATOM 588 N N . VAL A 1 75 ? 5.644 1.959 -11.064 1.00 90.56 75 VAL A N 1
ATOM 589 C CA . VAL A 1 75 ? 4.505 1.536 -11.890 1.00 90.56 75 VAL A CA 1
ATOM 590 C C . VAL A 1 75 ? 4.444 2.320 -13.200 1.00 90.56 75 VAL A C 1
ATOM 592 O O . VAL A 1 75 ? 4.320 1.697 -14.249 1.00 90.56 75 VAL A O 1
ATOM 595 N N . THR A 1 76 ? 4.654 3.640 -13.188 1.00 88.62 76 THR A N 1
ATOM 596 C CA . THR A 1 76 ? 4.708 4.465 -14.410 1.00 88.62 76 THR A CA 1
ATOM 597 C C . THR A 1 76 ? 5.815 4.017 -15.367 1.00 88.62 76 THR A C 1
ATOM 599 O O . THR A 1 76 ? 5.622 4.016 -16.576 1.00 88.62 76 THR A O 1
ATOM 602 N N . LYS A 1 77 ? 6.982 3.610 -14.846 1.00 88.69 77 LYS A N 1
ATOM 603 C CA . LYS A 1 77 ? 8.106 3.119 -15.668 1.00 88.69 77 LYS A CA 1
ATOM 604 C C . LYS A 1 77 ? 7.902 1.688 -16.166 1.00 88.69 77 LYS A C 1
ATOM 606 O O . LYS A 1 77 ? 8.514 1.300 -17.156 1.00 88.69 77 LYS A O 1
ATOM 611 N N . PHE A 1 78 ? 7.117 0.899 -15.439 1.00 89.94 78 PHE A N 1
ATOM 612 C CA . PHE A 1 78 ? 6.795 -0.481 -15.784 1.00 89.94 78 PHE A CA 1
ATOM 613 C C . PHE A 1 78 ? 5.626 -0.589 -16.773 1.00 89.94 78 PHE A C 1
ATOM 615 O O . PHE A 1 78 ? 5.567 -1.536 -17.569 1.00 89.94 78 PHE A O 1
ATOM 622 N N . ALA A 1 79 ? 4.681 0.353 -16.702 1.00 81.31 79 ALA A N 1
ATOM 623 C CA . ALA A 1 79 ? 3.536 0.418 -17.592 1.00 81.31 79 ALA A CA 1
ATOM 624 C C . ALA A 1 79 ? 4.001 0.492 -19.059 1.00 81.31 79 ALA A C 1
ATOM 626 O O . ALA A 1 79 ? 5.050 1.079 -19.344 1.00 81.31 79 ALA A O 1
ATOM 627 N N . PRO A 1 80 ? 3.262 -0.120 -20.002 1.00 69.38 80 PRO A N 1
ATOM 628 C CA . PRO A 1 80 ? 3.574 0.015 -21.419 1.00 69.38 80 PRO A CA 1
ATOM 629 C C . PRO A 1 80 ? 3.636 1.499 -21.791 1.00 69.38 80 PRO A C 1
ATOM 631 O O . PRO A 1 80 ? 2.788 2.275 -21.350 1.00 69.38 80 PRO A O 1
ATOM 634 N N . LEU A 1 81 ? 4.619 1.886 -22.610 1.00 59.47 81 LEU A N 1
ATOM 635 C CA . LEU A 1 81 ? 4.608 3.215 -23.217 1.00 59.47 81 LEU A CA 1
ATOM 636 C C . LEU A 1 81 ? 3.273 3.388 -23.958 1.00 59.47 81 LEU A C 1
ATOM 638 O O . LEU A 1 81 ? 2.824 2.424 -24.591 1.00 59.47 81 LEU A O 1
ATOM 642 N N . PRO A 1 82 ? 2.625 4.564 -23.868 1.00 57.28 82 PRO A N 1
ATOM 643 C CA . PRO A 1 82 ? 1.391 4.808 -24.597 1.00 57.28 82 PRO A CA 1
ATOM 644 C C . PRO A 1 82 ? 1.602 4.453 -26.071 1.00 57.28 82 PRO A C 1
ATOM 646 O O . PRO A 1 82 ? 2.620 4.808 -26.670 1.00 57.28 82 PRO A O 1
ATOM 649 N N . SER A 1 83 ? 0.656 3.699 -26.634 1.00 54.97 83 SER A N 1
ATOM 650 C CA . SER A 1 83 ? 0.582 3.477 -28.078 1.00 54.97 83 SER A CA 1
ATOM 651 C C . SER A 1 83 ? 0.639 4.828 -28.793 1.00 54.97 83 SER A C 1
ATOM 653 O O . SER A 1 83 ? 0.069 5.786 -28.279 1.00 54.97 83 SER A O 1
ATOM 655 N N . GLU A 1 84 ? 1.228 4.907 -29.992 1.00 56.69 84 GLU A N 1
ATOM 656 C CA . GLU A 1 84 ? 1.231 6.145 -30.803 1.00 56.69 84 GLU A CA 1
ATOM 657 C C . GLU A 1 84 ? -0.178 6.677 -31.135 1.00 56.69 84 GLU A C 1
ATOM 659 O O . GLU A 1 84 ? -0.316 7.764 -31.689 1.00 56.69 84 GLU A O 1
ATOM 664 N N . ASP A 1 85 ? -1.223 5.925 -30.785 1.00 60.41 85 ASP A N 1
ATOM 665 C CA . ASP A 1 85 ? -2.611 6.339 -30.875 1.00 60.41 85 ASP A CA 1
ATOM 666 C 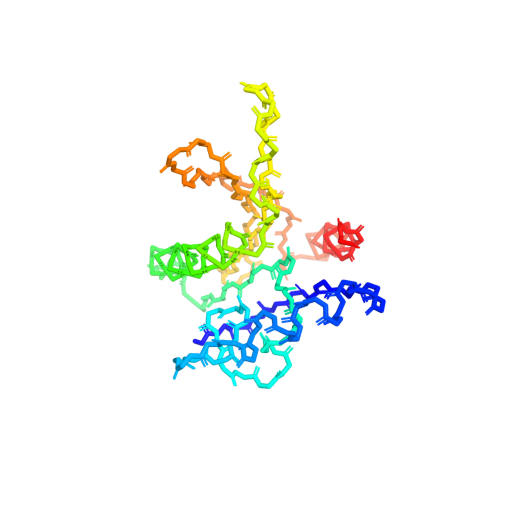C . ASP A 1 85 ? -2.927 7.433 -29.824 1.00 60.41 85 ASP A C 1
ATOM 668 O O . ASP A 1 85 ? -2.950 7.133 -28.622 1.00 60.41 85 ASP A O 1
ATOM 672 N N . PRO A 1 86 ? -3.189 8.697 -30.226 1.00 53.19 86 PRO A N 1
ATOM 673 C CA . PRO A 1 86 ? -3.260 9.867 -29.334 1.00 53.19 86 PRO A CA 1
ATOM 674 C C . PRO A 1 86 ? -4.423 9.891 -28.320 1.00 53.19 86 PRO A C 1
ATOM 676 O O . PRO A 1 86 ? -4.687 10.935 -27.725 1.00 53.19 86 PRO A O 1
ATOM 679 N N . GLY A 1 87 ? -5.148 8.783 -28.140 1.00 55.06 87 GLY A N 1
ATOM 680 C CA . GLY A 1 87 ? -6.325 8.675 -27.271 1.00 55.06 87 GLY A CA 1
ATOM 681 C C . GLY A 1 87 ? -6.239 7.612 -26.170 1.00 55.06 87 GLY A C 1
ATOM 682 O O . GLY A 1 87 ? -7.135 7.556 -25.328 1.00 55.06 87 GLY A O 1
ATOM 683 N N . THR A 1 88 ? -5.195 6.775 -26.141 1.00 55.25 88 THR A N 1
ATOM 684 C CA .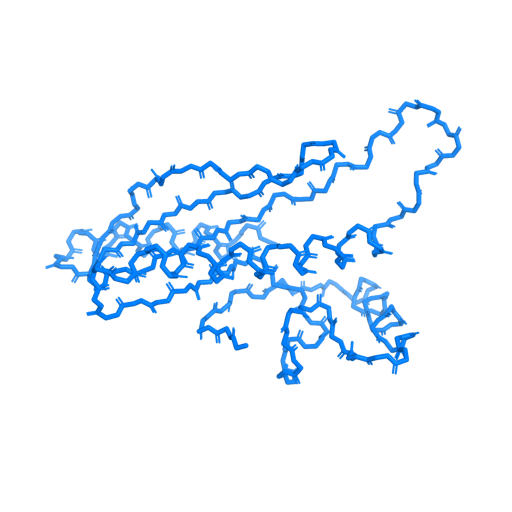 THR A 1 88 ? -5.076 5.708 -25.134 1.00 55.25 88 THR A CA 1
ATOM 685 C C . THR A 1 88 ? -4.407 6.243 -23.869 1.00 55.25 88 THR A C 1
ATOM 687 O O . THR A 1 88 ? -3.182 6.236 -23.746 1.00 55.25 88 THR A O 1
ATOM 690 N N . LEU A 1 89 ? -5.209 6.712 -22.909 1.00 56.62 89 LEU A N 1
ATOM 691 C CA . LEU A 1 89 ? -4.725 7.041 -21.566 1.00 56.62 89 LEU A CA 1
ATOM 692 C C . LEU A 1 89 ? -4.250 5.763 -20.861 1.00 56.62 89 LEU A C 1
ATOM 694 O O . LEU A 1 89 ? -5.005 4.800 -20.708 1.00 56.62 89 LEU A O 1
ATOM 698 N N . VAL A 1 90 ? -2.994 5.757 -20.414 1.00 63.44 90 VAL A N 1
ATOM 699 C CA . VAL A 1 90 ? -2.473 4.712 -19.529 1.00 63.44 90 VAL A CA 1
ATOM 700 C C . VAL A 1 90 ? -3.001 5.003 -18.127 1.00 63.44 90 VAL A C 1
ATOM 702 O O . VAL A 1 90 ? -2.393 5.752 -17.372 1.00 63.44 90 VAL A O 1
ATOM 705 N N . ASN A 1 91 ? -4.158 4.436 -17.787 1.00 69.81 91 ASN A N 1
ATOM 706 C CA . ASN A 1 91 ? -4.699 4.543 -16.435 1.00 69.81 91 ASN A CA 1
ATOM 707 C C . ASN A 1 91 ? -3.874 3.662 -15.495 1.00 69.81 91 ASN A C 1
ATOM 709 O O . ASN A 1 91 ? -3.939 2.431 -15.569 1.00 69.81 91 ASN A O 1
ATOM 713 N N . LEU A 1 92 ? -3.093 4.289 -14.616 1.00 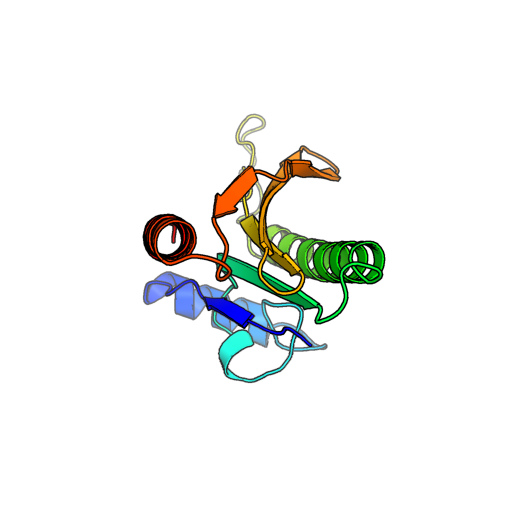83.31 92 LEU A N 1
ATOM 714 C CA . LEU A 1 92 ? -2.398 3.563 -13.560 1.00 83.31 92 LEU A CA 1
ATOM 715 C C . LEU A 1 92 ? -3.425 3.021 -12.550 1.00 83.31 92 LEU A C 1
ATOM 717 O O . LEU A 1 92 ? -4.430 3.683 -12.275 1.00 83.31 92 LEU A O 1
ATOM 721 N N . PRO A 1 93 ? -3.208 1.818 -11.995 1.00 86.00 93 PRO A N 1
ATOM 722 C CA . PRO A 1 93 ? -4.088 1.277 -10.968 1.00 86.00 93 PRO A CA 1
ATOM 723 C C . PRO A 1 93 ? -4.080 2.173 -9.729 1.00 86.00 93 PRO A C 1
ATOM 725 O O . PRO A 1 93 ? -3.032 2.681 -9.332 1.00 86.00 93 PRO A O 1
ATOM 728 N N . PHE A 1 94 ? -5.239 2.317 -9.084 1.00 90.25 94 PHE A N 1
ATOM 729 C CA . PHE A 1 94 ? -5.281 2.911 -7.754 1.00 90.25 94 PHE A CA 1
ATOM 730 C C . PHE A 1 94 ? -4.709 1.939 -6.716 1.00 90.25 94 PHE A C 1
ATOM 732 O O . PHE A 1 94 ? -4.789 0.717 -6.872 1.00 90.25 94 PHE A O 1
ATOM 739 N N . LEU A 1 95 ? -4.181 2.486 -5.623 1.00 93.50 95 LEU A N 1
ATOM 740 C CA . LEU A 1 95 ? -3.572 1.730 -4.538 1.00 93.50 95 LEU A CA 1
ATOM 741 C C . LEU A 1 95 ? -4.289 2.014 -3.208 1.00 93.50 95 LEU A C 1
ATOM 743 O O . LEU A 1 95 ? -4.262 3.155 -2.732 1.00 93.50 95 LEU A O 1
ATOM 747 N N . PRO A 1 96 ? -4.922 1.006 -2.584 1.00 95.62 96 PRO A N 1
ATOM 748 C CA . PRO A 1 96 ? -5.395 1.107 -1.211 1.00 95.62 96 PRO A CA 1
ATOM 749 C C . PRO A 1 96 ? -4.235 1.283 -0.223 1.00 95.62 96 PRO A C 1
ATOM 751 O O . PRO A 1 96 ? -3.188 0.636 -0.330 1.00 95.62 96 PRO A O 1
ATOM 754 N N . VAL A 1 97 ? -4.439 2.132 0.781 1.00 95.94 97 VAL A N 1
ATOM 755 C CA . VAL A 1 97 ? -3.443 2.425 1.814 1.00 95.94 97 VAL A CA 1
ATOM 756 C C . VAL A 1 97 ? -4.096 2.460 3.187 1.00 95.94 97 VAL A C 1
ATOM 758 O O . VAL A 1 97 ? -5.102 3.132 3.392 1.00 95.94 97 VAL A O 1
ATOM 761 N N . LEU A 1 98 ? -3.501 1.759 4.143 1.00 96.88 98 LEU A N 1
ATOM 762 C CA . LEU A 1 98 ? -3.952 1.684 5.523 1.00 96.88 98 LEU A CA 1
ATOM 763 C C . LEU A 1 98 ? -3.040 2.519 6.423 1.00 96.88 98 LEU A C 1
ATOM 765 O O . LEU A 1 98 ? -1.816 2.369 6.405 1.00 96.88 98 LEU A O 1
ATOM 769 N N . LEU A 1 99 ? -3.648 3.366 7.249 1.00 96.44 99 LEU A N 1
ATOM 770 C CA . LEU A 1 99 ? -2.983 4.008 8.376 1.00 96.44 99 LEU A CA 1
ATOM 771 C C . LEU A 1 99 ? -3.616 3.497 9.670 1.00 96.44 99 LEU A C 1
ATOM 773 O O . LEU A 1 99 ? -4.775 3.788 9.969 1.00 96.44 99 LEU A O 1
ATOM 777 N N . VAL A 1 100 ? -2.844 2.734 10.437 1.00 95.69 100 VAL A N 1
ATOM 778 C CA . VAL A 1 100 ? -3.284 2.157 11.709 1.00 95.69 100 VAL A CA 1
ATOM 779 C C . VAL A 1 100 ? -2.769 3.022 12.850 1.00 95.69 100 VAL A C 1
ATOM 781 O O . VAL A 1 100 ? -1.561 3.191 13.014 1.00 95.69 100 VAL A O 1
ATOM 784 N N . LEU A 1 101 ? -3.680 3.582 13.640 1.00 94.75 101 LEU A N 1
ATOM 785 C CA . LEU A 1 101 ? -3.383 4.464 14.768 1.00 94.75 101 LEU A CA 1
ATOM 786 C C . LEU A 1 101 ? -3.946 3.843 16.040 1.00 94.75 101 LEU A C 1
ATOM 788 O O . LEU A 1 101 ? -5.143 3.959 16.316 1.00 94.75 101 LEU A O 1
ATOM 792 N N . CYS A 1 102 ? -3.073 3.198 16.809 1.00 93.31 102 CYS A N 1
ATOM 793 C CA . CYS A 1 102 ? -3.461 2.369 17.946 1.00 93.31 102 CYS A CA 1
ATOM 794 C C . CYS A 1 102 ? -4.500 1.311 17.511 1.00 93.31 102 CYS A C 1
ATOM 796 O O . CYS A 1 102 ? -4.195 0.442 16.697 1.00 93.31 102 CYS A O 1
ATOM 798 N N . GLU A 1 103 ? -5.724 1.388 18.027 1.00 94.25 103 GLU A N 1
ATOM 799 C CA . GLU A 1 103 ? -6.851 0.524 17.673 1.00 94.25 103 GLU A CA 1
ATOM 800 C C . GLU A 1 103 ? -7.578 0.906 16.371 1.00 94.25 103 GLU A C 1
ATOM 802 O O . GLU A 1 103 ? -8.356 0.100 15.855 1.00 94.25 103 GLU A O 1
ATOM 807 N N . ASN A 1 104 ? -7.379 2.123 15.856 1.00 93.88 104 ASN A N 1
ATOM 808 C CA . ASN A 1 104 ? -8.169 2.681 14.756 1.00 93.88 104 ASN A CA 1
ATOM 809 C C . ASN A 1 104 ? -7.510 2.413 13.404 1.00 93.88 104 ASN A C 1
ATOM 811 O O . ASN A 1 104 ? -6.294 2.546 13.264 1.00 93.88 104 ASN A O 1
ATOM 815 N N . TRP A 1 105 ? -8.322 2.067 12.405 1.00 96.25 105 TRP A N 1
ATOM 816 C CA . TRP A 1 105 ? -7.857 1.741 11.060 1.00 96.25 105 TRP A CA 1
ATOM 817 C C . TRP A 1 105 ? -8.486 2.691 10.048 1.00 96.25 105 TRP A C 1
ATOM 819 O O . TRP A 1 105 ? -9.693 2.660 9.809 1.00 96.25 105 TRP A O 1
ATOM 829 N N . GLU A 1 106 ? -7.648 3.520 9.438 1.00 96.38 106 GLU A N 1
ATOM 830 C CA . GLU A 1 106 ? -8.043 4.464 8.401 1.00 96.38 106 GLU A CA 1
ATOM 831 C C . GLU A 1 106 ? -7.674 3.895 7.024 1.00 96.38 106 GLU A C 1
ATOM 833 O O . GLU A 1 106 ? -6.503 3.600 6.772 1.00 96.38 106 GLU A O 1
ATOM 838 N N . LEU A 1 107 ? -8.654 3.759 6.125 1.00 97.38 107 LEU A N 1
ATOM 839 C CA . LEU A 1 107 ? -8.415 3.353 4.737 1.00 97.38 107 LEU A CA 1
ATOM 840 C C . LEU A 1 107 ? -8.426 4.565 3.807 1.00 97.38 107 LEU A C 1
ATOM 842 O O . LEU A 1 107 ? -9.366 5.357 3.805 1.00 97.38 107 LEU A O 1
ATOM 846 N N . TYR A 1 108 ? -7.399 4.665 2.979 1.00 97.19 108 TYR A N 1
ATOM 847 C CA . TYR A 1 108 ? -7.252 5.657 1.928 1.00 97.19 108 TYR A CA 1
ATOM 848 C C . TYR A 1 108 ? -7.110 4.965 0.573 1.00 97.19 108 TYR A C 1
ATOM 850 O O . TYR A 1 108 ? -6.715 3.801 0.494 1.00 97.19 108 TYR A O 1
ATOM 858 N N . PHE A 1 109 ? -7.386 5.701 -0.497 1.00 95.44 109 PHE A N 1
ATOM 859 C CA . PHE A 1 109 ? -7.149 5.262 -1.868 1.00 95.44 109 PHE A CA 1
ATOM 860 C C . PHE A 1 109 ? -6.311 6.310 -2.581 1.00 95.44 109 PHE A C 1
ATOM 862 O O . PHE A 1 109 ? -6.716 7.470 -2.665 1.00 95.44 109 PHE A O 1
ATOM 869 N N . ALA A 1 110 ? -5.146 5.902 -3.070 1.00 94.50 110 ALA A N 1
ATOM 870 C CA . ALA A 1 110 ? -4.295 6.740 -3.894 1.00 94.50 110 ALA A CA 1
ATOM 871 C C . ALA A 1 110 ? -4.544 6.432 -5.368 1.00 94.50 110 ALA A C 1
ATOM 873 O O . ALA A 1 110 ? -4.544 5.257 -5.726 1.00 94.50 110 ALA A O 1
ATOM 874 N N . PHE A 1 111 ? -4.701 7.435 -6.220 1.00 91.12 111 PHE A N 1
ATOM 875 C CA . PHE A 1 111 ? -4.877 7.264 -7.665 1.00 91.12 111 PHE A CA 1
ATOM 876 C C . PHE A 1 111 ? -4.051 8.292 -8.431 1.00 91.12 111 PHE A C 1
ATOM 878 O O . PHE A 1 111 ? -3.780 9.387 -7.938 1.00 91.12 111 PHE A O 1
ATOM 885 N N . ASP A 1 112 ? -3.638 7.913 -9.635 1.00 86.75 112 ASP A N 1
ATOM 886 C CA . ASP A 1 112 ? -2.969 8.816 -10.560 1.00 86.75 112 ASP A CA 1
ATOM 887 C C . ASP A 1 112 ? -3.993 9.755 -11.203 1.00 86.75 112 ASP A C 1
ATOM 889 O O . ASP A 1 112 ? -5.016 9.316 -11.736 1.00 86.75 112 ASP A O 1
ATOM 893 N N . ARG A 1 113 ? -3.723 11.056 -11.133 1.00 82.56 113 ARG A N 1
ATOM 894 C CA . ARG A 1 113 ? -4.511 12.103 -11.773 1.00 82.56 113 ARG A CA 1
ATOM 895 C C . ARG A 1 113 ? -3.577 12.957 -12.618 1.00 82.56 113 ARG A C 1
ATOM 897 O O . ARG A 1 113 ? -3.140 14.025 -12.193 1.00 82.56 113 ARG A O 1
ATOM 904 N N . GLU A 1 114 ? -3.295 12.459 -13.819 1.00 73.12 114 GLU A N 1
ATOM 905 C CA . GLU A 1 114 ? -2.482 13.070 -14.885 1.00 73.12 114 GLU A CA 1
ATOM 906 C C . GLU A 1 114 ? -1.036 13.416 -14.486 1.00 73.12 114 GLU A C 1
ATOM 908 O O . GLU A 1 114 ? -0.086 12.858 -15.030 1.00 73.12 114 GLU A O 1
ATOM 913 N N . SER A 1 115 ? -0.857 14.368 -13.571 1.00 71.56 115 SER A N 1
ATOM 914 C CA . SER A 1 115 ? 0.436 14.883 -13.117 1.00 71.56 115 SER A CA 1
ATOM 915 C C . SER A 1 115 ? 0.665 14.747 -11.613 1.00 71.56 115 SER A C 1
ATOM 917 O O . SER A 1 115 ? 1.764 15.043 -11.140 1.00 71.56 115 SER A O 1
ATOM 919 N N . GLU A 1 116 ? -0.354 14.355 -10.848 1.00 83.69 116 GLU A N 1
ATOM 920 C CA . GLU A 1 116 ? -0.265 14.220 -9.396 1.00 83.69 116 GLU A CA 1
ATOM 921 C C . GLU A 1 116 ? -0.910 12.927 -8.893 1.00 83.69 116 GLU A C 1
ATOM 923 O O . GLU A 1 116 ? -1.885 12.431 -9.452 1.00 83.69 116 GLU A O 1
ATOM 928 N N . VAL A 1 117 ? -0.357 12.391 -7.804 1.00 88.06 117 VAL A N 1
ATOM 929 C CA . VAL A 1 117 ? -0.987 11.300 -7.058 1.00 88.06 117 VAL A CA 1
ATOM 930 C C . VAL A 1 117 ? -1.923 11.928 -6.036 1.00 88.06 117 VAL A C 1
ATOM 932 O O . VAL A 1 117 ? -1.473 12.573 -5.085 1.00 88.06 117 VAL A O 1
ATOM 935 N N . GLU A 1 118 ? -3.221 11.728 -6.221 1.00 92.06 118 GLU A N 1
ATOM 936 C CA . GLU A 1 118 ? -4.244 12.178 -5.282 1.00 92.06 118 GLU A CA 1
ATOM 937 C C . GLU A 1 118 ? -4.559 11.055 -4.285 1.00 92.06 118 GLU A C 1
ATOM 939 O O . GLU A 1 118 ? -4.566 9.876 -4.640 1.00 92.06 118 GLU A O 1
ATOM 944 N N . VAL A 1 119 ? -4.801 11.404 -3.017 1.00 94.50 119 VAL A N 1
ATOM 945 C CA . VAL A 1 119 ? -5.125 10.442 -1.952 1.00 94.50 119 VAL A CA 1
ATOM 946 C C . VAL A 1 119 ? -6.455 10.817 -1.310 1.00 94.50 119 VAL A C 1
ATOM 948 O O . VAL A 1 119 ? -6.559 11.827 -0.616 1.00 94.50 119 VAL A O 1
ATOM 951 N N . CYS A 1 120 ? -7.467 9.975 -1.505 1.00 94.56 120 CYS A N 1
ATOM 952 C CA . CYS A 1 120 ? -8.806 10.151 -0.948 1.00 94.56 120 CYS A CA 1
ATOM 953 C C . CYS A 1 120 ? -9.012 9.331 0.332 1.00 94.56 120 CYS A C 1
ATOM 955 O O . CYS A 1 120 ? -8.596 8.176 0.412 1.00 94.56 120 CYS A O 1
ATOM 957 N N . GLY A 1 121 ? -9.687 9.919 1.324 1.00 93.69 121 GLY A N 1
ATOM 958 C CA . GLY A 1 121 ? -10.005 9.290 2.611 1.00 93.69 121 GLY A CA 1
ATOM 959 C C . GLY A 1 121 ? -9.889 10.259 3.803 1.00 93.69 121 GLY A C 1
ATOM 960 O O . GLY A 1 121 ? -9.727 11.465 3.598 1.00 93.69 121 GLY A O 1
ATOM 961 N N . PRO A 1 122 ? -9.930 9.755 5.051 1.00 94.69 122 PRO A N 1
ATOM 962 C CA . PRO A 1 122 ? -10.063 8.342 5.402 1.00 94.69 122 PRO A CA 1
ATOM 963 C C . PRO A 1 122 ? -11.499 7.827 5.285 1.00 94.69 122 PRO A C 1
ATOM 965 O O . PRO A 1 122 ? -12.458 8.536 5.590 1.00 94.69 122 PRO A O 1
ATOM 968 N N . LEU A 1 123 ? -11.631 6.557 4.912 1.00 95.31 123 LEU A N 1
ATOM 969 C CA . LEU A 1 123 ? -12.818 5.755 5.172 1.00 95.31 123 LEU A CA 1
ATOM 970 C C . LEU A 1 123 ? -12.638 5.006 6.498 1.00 95.31 123 LEU A C 1
ATOM 972 O O . LEU A 1 123 ? -11.631 4.330 6.710 1.00 95.31 123 LEU A O 1
ATOM 976 N N . GLU A 1 124 ? -13.649 5.088 7.360 1.00 88.81 124 GLU A N 1
ATOM 977 C CA . GLU A 1 124 ? -13.720 4.321 8.605 1.00 88.81 124 GLU A CA 1
ATOM 978 C C . GLU A 1 124 ? -14.096 2.863 8.306 1.00 88.81 124 GLU A C 1
ATOM 980 O O . GLU A 1 124 ? -15.223 2.560 7.885 1.00 88.81 124 GLU A O 1
ATOM 985 N N . ILE A 1 125 ? -13.157 1.941 8.527 1.00 95.50 125 ILE A N 1
ATOM 986 C CA . ILE A 1 125 ? -13.310 0.523 8.154 1.00 95.50 125 ILE A CA 1
ATOM 987 C C . ILE A 1 125 ? -13.462 -0.424 9.346 1.00 95.50 125 ILE A C 1
ATOM 989 O O . ILE A 1 125 ? -13.602 -1.629 9.158 1.00 95.50 125 ILE A O 1
ATOM 993 N N . GLY A 1 126 ? -13.506 0.115 10.562 1.00 94.81 126 GLY A N 1
ATOM 994 C CA . GLY A 1 126 ? -13.566 -0.648 11.806 1.00 94.81 126 GLY A CA 1
ATOM 995 C C . GLY A 1 126 ? -12.372 -0.352 12.708 1.00 94.81 126 GLY A C 1
ATOM 996 O O . GLY A 1 126 ? -11.547 0.513 12.421 1.00 94.81 126 GLY A O 1
ATOM 997 N N . SER A 1 127 ? -12.297 -1.064 13.826 1.00 95.50 127 SER A N 1
ATOM 998 C CA . SER A 1 127 ? -11.229 -0.914 14.814 1.00 95.50 127 SER A CA 1
ATOM 999 C C . SER A 1 127 ? -11.031 -2.213 15.580 1.00 95.50 127 SER A C 1
ATOM 1001 O O . SER A 1 127 ? -11.915 -3.068 15.614 1.00 95.50 127 SER A O 1
ATOM 1003 N N . THR A 1 128 ? -9.891 -2.356 16.244 1.00 95.94 128 THR A N 1
ATOM 1004 C CA . THR A 1 128 ? -9.626 -3.499 17.131 1.00 95.94 128 THR A CA 1
ATOM 1005 C C . THR A 1 128 ? -10.091 -3.261 18.572 1.00 95.94 128 THR A C 1
ATOM 1007 O O . THR A 1 128 ? -9.876 -4.106 19.435 1.00 95.94 128 THR A O 1
ATOM 1010 N N . ALA A 1 129 ? -10.765 -2.137 18.851 1.00 96.31 129 ALA A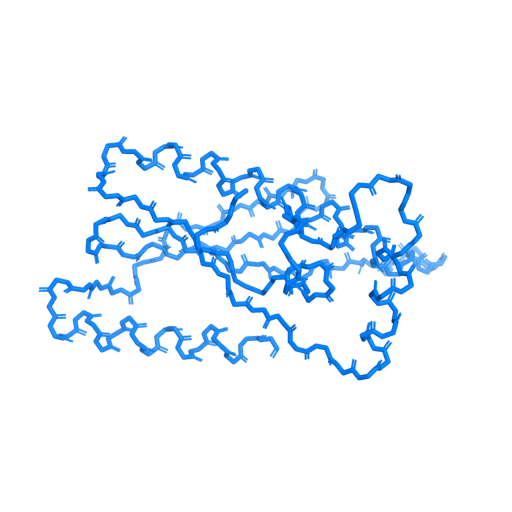 N 1
ATOM 1011 C CA . ALA A 1 129 ? -11.247 -1.790 20.192 1.00 96.31 129 ALA A CA 1
ATOM 1012 C C . ALA A 1 129 ? -12.443 -2.629 20.655 1.00 96.31 129 ALA A C 1
ATOM 1014 O O . ALA A 1 129 ? -12.690 -2.773 21.851 1.00 96.31 129 ALA A O 1
ATOM 1015 N N . THR A 1 130 ? -13.229 -3.142 19.707 1.00 97.00 130 THR A N 1
ATOM 1016 C CA . THR A 1 130 ? -14.446 -3.906 19.988 1.00 97.00 130 THR A CA 1
ATOM 1017 C C . THR A 1 130 ? -14.536 -5.121 19.076 1.00 97.00 130 THR A C 1
ATOM 1019 O O . THR A 1 130 ? -13.951 -5.149 17.991 1.00 97.00 130 THR A O 1
ATOM 1022 N N . VAL A 1 131 ? -15.298 -6.131 19.501 1.00 97.62 131 VAL A N 1
ATOM 1023 C CA . VAL A 1 131 ? -15.537 -7.342 18.702 1.00 97.62 131 VAL A CA 1
ATOM 1024 C C . VAL A 1 131 ? -16.261 -7.003 17.395 1.00 97.62 131 VAL A C 1
ATOM 1026 O O . VAL A 1 131 ? -15.843 -7.462 16.337 1.00 97.62 131 VAL A O 1
ATOM 1029 N N . ASP A 1 132 ? -17.297 -6.160 17.450 1.00 97.38 132 ASP A N 1
ATOM 1030 C CA . ASP A 1 132 ? -18.030 -5.696 16.262 1.00 97.38 132 ASP A CA 1
ATOM 1031 C C . ASP A 1 132 ? -17.110 -4.945 15.283 1.00 97.38 132 ASP A C 1
ATOM 1033 O O . ASP A 1 132 ? -17.008 -5.310 14.109 1.00 97.38 132 ASP A O 1
ATOM 1037 N N . GLY A 1 133 ? -16.335 -3.982 15.798 1.00 97.50 133 GLY A N 1
ATOM 1038 C CA . GLY A 1 133 ? -15.334 -3.257 15.016 1.00 97.50 133 GLY A CA 1
ATOM 1039 C C . GLY A 1 133 ? -14.307 -4.185 14.367 1.00 97.50 133 GLY A C 1
ATOM 1040 O O . GLY A 1 133 ? -13.941 -3.971 13.210 1.00 97.50 133 GLY A O 1
ATOM 1041 N N . SER A 1 134 ? -13.900 -5.245 15.070 1.00 97.81 134 SER A N 1
ATOM 1042 C CA . SER A 1 134 ? -12.927 -6.221 14.573 1.00 97.81 134 SER A CA 1
ATOM 1043 C C . SER A 1 134 ? -13.503 -7.066 13.438 1.00 97.81 134 SER A C 1
ATOM 1045 O O . SER A 1 134 ? -12.802 -7.342 12.465 1.00 97.81 134 SER A O 1
ATOM 1047 N N . TYR A 1 135 ? -14.781 -7.455 13.513 1.00 97.88 135 TYR A N 1
ATOM 1048 C CA . TYR A 1 135 ? -15.442 -8.175 12.420 1.00 97.88 135 TYR A CA 1
ATOM 1049 C C . TYR A 1 135 ? -15.640 -7.295 11.187 1.00 97.88 135 TYR A C 1
ATOM 1051 O O . TYR A 1 135 ? -15.423 -7.770 10.069 1.00 97.88 135 TYR A O 1
ATOM 1059 N N . ARG A 1 136 ? -15.986 -6.016 11.376 1.00 97.31 136 ARG A N 1
ATOM 1060 C CA . ARG A 1 136 ? -16.044 -5.047 10.274 1.00 97.31 136 ARG A CA 1
ATOM 1061 C C . ARG A 1 136 ? -14.673 -4.882 9.616 1.00 97.31 136 ARG A C 1
ATOM 1063 O O . ARG A 1 136 ? -14.574 -4.999 8.396 1.00 97.31 136 ARG A O 1
ATOM 1070 N N . LEU A 1 137 ? -13.625 -4.709 10.423 1.00 97.31 137 LEU A N 1
ATOM 1071 C CA . LEU A 1 137 ? -12.249 -4.606 9.942 1.00 97.31 137 LEU A CA 1
ATOM 1072 C C . LEU A 1 137 ? -11.836 -5.859 9.160 1.00 97.31 137 LEU A C 1
ATOM 1074 O O . LEU A 1 137 ? -11.347 -5.754 8.039 1.00 97.31 137 LEU A O 1
ATOM 1078 N N . LEU A 1 138 ? -12.092 -7.051 9.704 1.00 96.88 138 LEU A N 1
ATOM 1079 C CA . LEU A 1 138 ? -11.798 -8.321 9.038 1.00 96.88 138 LEU A CA 1
ATOM 1080 C C . LEU A 1 138 ? -12.529 -8.455 7.695 1.00 96.88 138 LEU A C 1
ATOM 1082 O O . LEU A 1 138 ? -11.945 -8.946 6.729 1.00 96.88 138 LEU A O 1
ATOM 1086 N N . ALA A 1 139 ? -13.793 -8.033 7.621 1.00 97.06 139 ALA A N 1
ATOM 1087 C CA . ALA A 1 139 ? -14.550 -8.049 6.373 1.00 97.06 139 ALA A CA 1
ATOM 1088 C C . ALA A 1 139 ? -13.894 -7.152 5.312 1.00 97.06 139 ALA A C 1
ATOM 1090 O O . ALA A 1 139 ? -13.717 -7.590 4.176 1.00 97.06 139 ALA A O 1
ATOM 1091 N N . VAL A 1 140 ? -13.459 -5.945 5.685 1.00 96.50 140 VAL A N 1
ATOM 1092 C CA . VAL A 1 140 ? -12.767 -5.032 4.764 1.00 96.50 140 VAL A CA 1
ATOM 1093 C C . VAL A 1 140 ? -11.394 -5.567 4.355 1.00 96.50 140 VAL A C 1
ATOM 1095 O O . VAL A 1 140 ? -11.076 -5.553 3.170 1.00 96.50 140 VAL A O 1
ATOM 1098 N N . LEU A 1 141 ? -10.600 -6.107 5.284 1.00 95.62 141 LEU A N 1
ATOM 1099 C CA . LEU A 1 141 ? -9.295 -6.698 4.959 1.00 95.62 141 LEU A CA 1
ATOM 1100 C C . LEU A 1 141 ? -9.418 -7.877 3.981 1.00 95.62 141 LEU A C 1
ATOM 1102 O O . LEU A 1 141 ? -8.571 -8.033 3.107 1.00 95.62 141 LEU A O 1
ATOM 1106 N N . ARG A 1 142 ? -10.490 -8.676 4.075 1.00 95.62 142 ARG A N 1
ATOM 1107 C CA . ARG A 1 142 ? -10.783 -9.741 3.098 1.00 95.62 142 ARG A CA 1
ATOM 1108 C C . ARG A 1 142 ? -11.116 -9.193 1.714 1.00 95.62 142 ARG A C 1
ATOM 1110 O O . ARG A 1 142 ? -10.686 -9.780 0.729 1.00 95.62 142 ARG A O 1
ATOM 1117 N N . LEU A 1 143 ? -11.853 -8.083 1.639 1.00 94.50 143 LEU A N 1
ATOM 1118 C CA . LEU A 1 143 ? -12.121 -7.407 0.366 1.00 94.50 143 LEU A CA 1
ATOM 1119 C C . LEU A 1 143 ? -10.828 -6.860 -0.247 1.00 94.50 143 LEU A C 1
ATOM 1121 O O . LEU A 1 143 ? -10.587 -7.064 -1.430 1.00 94.50 143 LEU A O 1
ATOM 1125 N N . LEU A 1 144 ? -9.970 -6.235 0.565 1.00 94.00 144 LEU A N 1
ATOM 1126 C CA . LEU A 1 144 ? -8.667 -5.733 0.122 1.00 94.00 144 LEU A CA 1
ATOM 1127 C C . LEU A 1 144 ? -7.728 -6.857 -0.338 1.00 94.00 144 LEU A C 1
ATOM 1129 O O . LEU A 1 144 ? -7.001 -6.680 -1.306 1.00 94.00 144 LEU A O 1
ATOM 1133 N N . ALA A 1 145 ? -7.759 -8.023 0.310 1.00 91.06 145 ALA A N 1
ATOM 1134 C CA . ALA A 1 145 ? -6.955 -9.174 -0.101 1.00 91.06 145 ALA A CA 1
ATOM 1135 C C . ALA A 1 145 ? -7.396 -9.780 -1.448 1.00 91.06 145 ALA A C 1
ATOM 1137 O O . ALA A 1 145 ? -6.588 -10.427 -2.103 1.00 91.06 145 ALA A O 1
ATOM 1138 N N . GLY A 1 146 ? -8.655 -9.584 -1.855 1.00 86.81 146 GLY A N 1
ATOM 1139 C CA . GLY A 1 146 ? -9.178 -10.019 -3.156 1.00 86.81 146 GLY A CA 1
ATOM 1140 C C . GLY A 1 146 ? -9.184 -8.932 -4.236 1.00 86.81 146 GLY A C 1
ATOM 1141 O O . GLY A 1 146 ? -9.757 -9.154 -5.297 1.00 86.81 146 GLY A O 1
ATOM 1142 N N . TRP A 1 147 ? -8.624 -7.750 -3.954 1.00 76.25 147 TRP A N 1
ATOM 1143 C CA . TRP A 1 147 ? -8.584 -6.610 -4.880 1.00 76.25 147 TRP A CA 1
ATOM 1144 C C . TRP A 1 147 ? -7.576 -6.796 -6.031 1.00 76.25 147 TRP A C 1
ATOM 1146 O O . TRP A 1 147 ? -7.733 -6.171 -7.078 1.00 76.25 147 TRP A O 1
ATOM 1156 N N . GLY A 1 148 ? -6.547 -7.622 -5.821 1.00 60.03 148 GLY A N 1
ATOM 1157 C CA . GLY A 1 148 ? -5.410 -7.819 -6.726 1.00 60.03 148 GLY A CA 1
ATOM 1158 C C . GLY A 1 148 ? -5.478 -9.085 -7.558 1.00 60.03 148 GLY A C 1
ATOM 1159 O O . GLY A 1 148 ? -5.876 -10.128 -6.994 1.00 60.03 148 GLY A O 1
#

InterPro domains:
  IPR046797 PD-(D/E)XK nuclease-like [PF20516] (1-148)

Organism: Fusarium solani (NCBI:txid169388)

pLDDT: mean 88.97, std 10.6, range [53.19, 97.88]

Foldseek 3Di:
DADDFQFDDDDPVLLVLLQVLLVPDPPQSALFPDNPPVRNRTQTQEGEDEDAAPVCQVVSVVVVVVRVVSNVVSQVVSQDDDDPPPPDDPWGDKHWYWYHYNFFIFIWIWGDDPPDIDIDDGDGQFTPPDPVSVVSNVVVVVVSSPPD

Radius of gyration: 16.46 Å; chains: 1; bounding box: 40×31×51 Å

Sequence (148 aa):
MVDYALLLQPDRDLAIRIANFVDGFDGPRSFNQSIHGPLCYEPTGVLAETKVDIRRRAEGKAQLGVWLAAWYGRVTKFAPLPSEDPGTLVNLPFLPVLLVLCENWELYFAFDRESEVEVCGPLEIGSTATVDGSYRLLAVLRLLAGWG

Secondary structure (DSSP, 8-state):
--SEEEEP---HHHHHHHHHHHHT-SS---SSS---THHHHS-EEEEEEEESSGGGHHHHHHHHHHHHHHHHHHHHHHSPPPPSSTT----PPPEEEEEEETTEEEEEEEEEETTEEEEEEEEEEEESSSHHHHHHHHHHHHHHHT--